Protein AF-A0A7C2V4S7-F1 (afdb_monomer_lite)

Secondary structure (DSSP, 8-state):
-------------HHHHHT------SS-EEEEEE-TTSSEEEEEETTS-EEEEETTT--EEEEE---

Structure (mmCIF, N/CA/C/O backbone):
data_AF-A0A7C2V4S7-F1
#
_entry.id   AF-A0A7C2V4S7-F1
#
loop_
_atom_site.group_PDB
_atom_site.id
_atom_site.type_symbol
_atom_site.label_atom_id
_atom_site.label_alt_id
_atom_site.label_comp_id
_atom_site.label_asym_id
_atom_site.label_entity_id
_atom_site.label_seq_id
_atom_site.pdbx_PDB_ins_code
_atom_site.Cartn_x
_atom_site.Cartn_y
_atom_site.Cartn_z
_atom_site.occupancy
_atom_site.B_iso_or_equiv
_atom_site.auth_seq_id
_atom_site.auth_comp_id
_atom_site.auth_asym_id
_atom_site.auth_atom_id
_atom_site.pdbx_PDB_model_num
ATOM 1 N N . MET A 1 1 ? -25.114 38.674 10.318 1.00 41.22 1 MET A N 1
ATOM 2 C CA . MET A 1 1 ? -23.767 38.452 9.751 1.00 41.22 1 MET A CA 1
ATOM 3 C C . MET A 1 1 ? -23.344 37.034 10.111 1.00 41.22 1 MET A C 1
ATOM 5 O O . MET A 1 1 ? -23.138 36.769 11.287 1.00 41.22 1 MET A O 1
ATOM 9 N N . LYS A 1 2 ? -23.381 36.091 9.157 1.00 43.25 2 LYS A N 1
ATOM 10 C CA . LYS A 1 2 ? -23.029 34.682 9.410 1.00 43.25 2 LYS A CA 1
ATOM 11 C C . LYS A 1 2 ? -21.510 34.576 9.544 1.00 43.25 2 LYS A C 1
ATOM 13 O O . LYS A 1 2 ? -20.792 34.997 8.643 1.00 43.25 2 LYS A O 1
ATOM 18 N N . ALA A 1 3 ? -21.051 34.053 10.677 1.00 44.03 3 ALA A N 1
ATOM 19 C CA . ALA A 1 3 ? -19.651 33.734 10.901 1.00 44.03 3 ALA A CA 1
ATOM 20 C C . ALA A 1 3 ? -19.215 32.640 9.916 1.00 44.03 3 ALA A C 1
ATOM 22 O O . ALA A 1 3 ? -19.907 31.635 9.749 1.00 44.03 3 ALA A O 1
ATOM 23 N N . LEU A 1 4 ? -18.085 32.876 9.252 1.00 47.53 4 LEU A N 1
ATOM 24 C CA . LEU A 1 4 ? -17.411 31.919 8.385 1.00 47.53 4 LEU A CA 1
ATOM 25 C C . LEU A 1 4 ? -16.971 30.736 9.261 1.00 47.53 4 LEU A C 1
ATOM 27 O O . LEU A 1 4 ? -16.108 30.898 10.127 1.00 47.53 4 LEU A O 1
ATOM 31 N N . ALA A 1 5 ? -17.590 29.568 9.084 1.00 46.66 5 ALA A N 1
ATOM 32 C CA . ALA A 1 5 ? -17.076 28.334 9.657 1.00 46.66 5 ALA A CA 1
ATOM 33 C C . ALA A 1 5 ? -15.698 28.098 9.031 1.00 46.66 5 ALA A C 1
ATOM 35 O O . ALA A 1 5 ? -15.593 27.891 7.824 1.00 46.66 5 ALA A O 1
ATOM 36 N N . LYS A 1 6 ? -14.637 28.220 9.833 1.00 47.97 6 LYS A N 1
ATOM 37 C CA . LYS A 1 6 ? -13.303 27.792 9.422 1.00 47.97 6 LYS A CA 1
ATOM 38 C C . LYS A 1 6 ? -13.394 26.295 9.159 1.00 47.97 6 LYS A C 1
ATOM 40 O O . LYS A 1 6 ? -13.676 25.532 10.077 1.00 47.97 6 LYS A O 1
ATOM 45 N N . GLU A 1 7 ? -13.209 25.901 7.908 1.00 48.16 7 GLU A N 1
ATOM 46 C CA . GLU A 1 7 ? -13.042 24.504 7.540 1.00 48.16 7 GLU A CA 1
ATOM 47 C C . GLU A 1 7 ? -11.769 24.007 8.226 1.00 48.16 7 GLU A C 1
ATOM 49 O O . GLU A 1 7 ? -10.647 24.348 7.850 1.00 48.16 7 GLU A O 1
ATOM 54 N N . GLN A 1 8 ? -11.954 23.277 9.324 1.00 47.69 8 GLN A N 1
ATOM 55 C CA . GLN A 1 8 ? -10.875 22.601 10.017 1.00 47.69 8 GLN A CA 1
ATOM 56 C C . GLN A 1 8 ? -10.369 21.509 9.066 1.00 47.69 8 GLN A C 1
ATOM 58 O O . GLN A 1 8 ? -11.062 20.519 8.825 1.00 47.69 8 GLN A O 1
ATOM 63 N N . GLN A 1 9 ? -9.179 21.707 8.493 1.00 43.88 9 GLN A N 1
ATOM 64 C CA . GLN A 1 9 ? -8.445 20.651 7.795 1.00 43.88 9 GLN A CA 1
ATOM 65 C C . GLN A 1 9 ? -8.444 19.408 8.705 1.00 43.88 9 GLN A C 1
ATOM 67 O O . GLN A 1 9 ? -8.166 19.579 9.896 1.00 43.88 9 GLN A O 1
ATOM 72 N N . PRO A 1 10 ? -8.761 18.194 8.213 1.00 48.19 10 PRO A N 1
ATOM 73 C CA . PRO A 1 10 ? -8.766 17.004 9.056 1.00 48.19 10 PRO A CA 1
ATOM 74 C C . PRO A 1 10 ? -7.389 16.850 9.708 1.00 48.19 10 PRO A C 1
ATOM 76 O O . PRO A 1 10 ? -6.394 16.560 9.043 1.00 48.19 10 PRO A O 1
ATOM 79 N N . THR A 1 11 ? -7.323 17.115 11.010 1.00 49.47 11 THR A N 1
ATOM 80 C CA . THR A 1 11 ? -6.123 16.936 11.819 1.00 49.47 11 THR A CA 1
ATOM 81 C C . THR A 1 11 ? -5.963 15.442 12.025 1.00 49.47 11 THR A C 1
ATOM 83 O O . THR A 1 11 ? -6.624 14.861 12.878 1.00 49.47 11 THR A O 1
ATOM 86 N N . ILE A 1 12 ? -5.151 14.803 11.182 1.00 65.88 12 ILE A N 1
ATOM 87 C CA . ILE A 1 12 ? -4.754 13.413 11.400 1.00 65.88 12 ILE A CA 1
ATOM 88 C C . ILE A 1 12 ? -3.949 13.397 12.700 1.00 65.88 12 ILE A C 1
ATOM 90 O O . ILE A 1 12 ? -2.932 14.089 12.795 1.00 65.88 12 ILE A O 1
ATOM 94 N N . ASP A 1 13 ? -4.422 12.652 13.698 1.00 70.25 13 ASP A N 1
ATOM 95 C CA . ASP A 1 13 ? -3.797 12.623 15.016 1.00 70.25 13 ASP A CA 1
ATOM 96 C C . ASP A 1 13 ? -2.317 12.212 14.899 1.00 70.25 13 ASP A C 1
ATOM 98 O O . ASP A 1 13 ? -1.997 11.202 14.263 1.00 70.25 13 ASP A O 1
ATOM 102 N N . PRO A 1 14 ? -1.378 12.962 15.502 1.00 62.12 14 PRO A N 1
ATOM 103 C CA . PRO A 1 14 ? 0.054 12.704 15.356 1.00 62.12 14 PRO A CA 1
ATOM 104 C C . PRO A 1 14 ? 0.479 11.337 15.912 1.00 62.12 14 PRO A C 1
ATOM 106 O O . PRO A 1 14 ? 1.483 10.783 15.468 1.00 62.12 14 PRO A O 1
ATOM 109 N N . GLU A 1 15 ? -0.303 10.744 16.817 1.00 60.03 15 GLU A N 1
ATOM 110 C CA . GLU A 1 15 ? -0.095 9.371 17.292 1.00 60.03 15 GLU A CA 1
ATOM 111 C C . GLU A 1 15 ? -0.341 8.317 16.199 1.00 60.03 15 GLU A C 1
ATOM 113 O O . G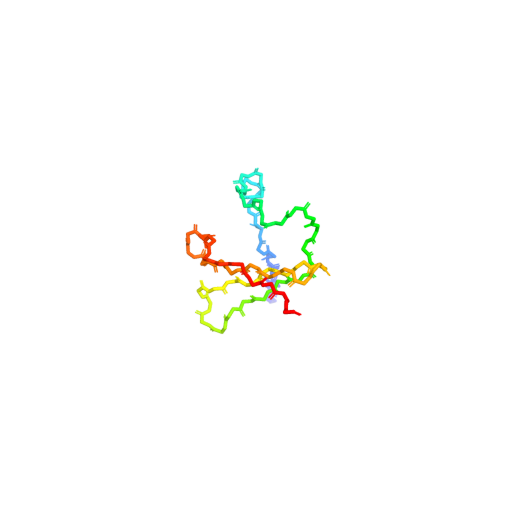LU A 1 15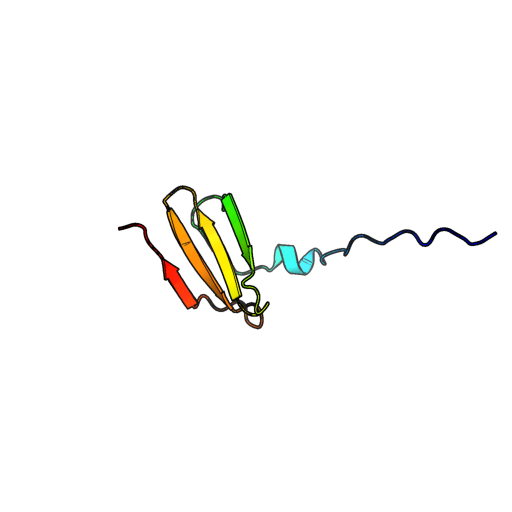 ? 0.373 7.314 16.143 1.00 60.03 15 GLU A O 1
ATOM 118 N N . ILE A 1 16 ? -1.274 8.571 15.271 1.00 61.75 16 ILE A N 1
ATOM 119 C CA . ILE A 1 16 ? -1.514 7.715 14.097 1.00 61.75 16 ILE A CA 1
ATOM 120 C C . ILE A 1 16 ? -0.298 7.752 13.163 1.00 61.75 16 ILE A C 1
ATOM 122 O O . ILE A 1 16 ? 0.093 6.726 12.605 1.00 61.75 16 ILE A O 1
ATOM 126 N N . LEU A 1 17 ? 0.338 8.920 13.020 1.00 58.78 17 LEU A N 1
ATOM 127 C CA . LEU A 1 17 ? 1.566 9.068 12.233 1.00 58.78 17 LEU A CA 1
ATOM 128 C C . LEU A 1 17 ? 2.764 8.395 12.916 1.00 58.78 17 LEU A C 1
ATOM 130 O O . LEU A 1 17 ? 3.565 7.744 12.245 1.00 58.78 17 LEU A O 1
ATOM 134 N N . ALA A 1 18 ? 2.874 8.526 14.241 1.00 56.56 18 ALA A N 1
ATOM 135 C CA . ALA A 1 18 ? 3.984 7.986 15.022 1.00 56.56 18 ALA A CA 1
ATOM 136 C C . ALA A 1 18 ? 3.959 6.453 15.127 1.00 56.56 18 ALA A C 1
ATOM 138 O O . ALA A 1 18 ? 5.019 5.831 15.186 1.00 56.56 18 ALA A O 1
ATOM 139 N N . ASN A 1 19 ? 2.770 5.842 15.119 1.00 55.34 19 ASN A N 1
ATOM 140 C CA . ASN A 1 19 ? 2.609 4.403 15.308 1.00 55.34 19 ASN A CA 1
ATOM 141 C C . ASN A 1 19 ? 2.193 3.660 14.035 1.00 55.34 19 ASN A C 1
ATOM 143 O O . ASN A 1 19 ? 1.630 2.576 14.122 1.00 55.34 19 ASN A O 1
ATOM 147 N N . CYS A 1 20 ? 2.441 4.227 12.852 1.00 57.09 20 CYS A N 1
ATOM 148 C CA . CYS A 1 20 ? 2.044 3.623 11.585 1.00 57.09 20 CYS A CA 1
ATOM 149 C C . CYS A 1 20 ? 2.974 2.428 11.259 1.00 57.09 20 CYS A C 1
ATOM 151 O O . CYS A 1 20 ? 4.108 2.639 10.817 1.00 57.09 20 CYS A O 1
ATOM 153 N N . PRO A 1 21 ? 2.552 1.156 11.442 1.00 57.62 21 PRO A N 1
ATOM 154 C CA . PRO A 1 21 ? 3.445 -0.008 11.341 1.00 57.62 21 PRO A CA 1
ATOM 155 C C . PRO A 1 21 ? 3.812 -0.366 9.888 1.00 57.62 21 PRO A C 1
ATOM 157 O O . PRO A 1 21 ? 4.519 -1.342 9.618 1.00 57.62 21 PRO A O 1
ATOM 160 N N . TRP A 1 22 ? 3.323 0.402 8.917 1.00 59.22 22 TRP A N 1
ATOM 161 C CA . TRP A 1 22 ? 3.294 0.010 7.519 1.00 59.22 22 TRP A CA 1
ATOM 162 C C . TRP A 1 22 ? 4.561 0.457 6.792 1.00 59.22 22 TRP A C 1
ATOM 164 O O . TRP A 1 22 ? 4.569 1.431 6.041 1.00 59.22 22 TRP A O 1
ATOM 174 N N . LYS A 1 23 ? 5.652 -0.308 6.940 1.00 65.50 23 LYS A N 1
ATOM 175 C CA . LYS A 1 23 ? 6.783 -0.245 5.993 1.00 65.50 23 LYS A CA 1
ATOM 176 C C . LYS A 1 23 ? 6.353 -0.819 4.640 1.00 65.50 23 LYS A C 1
ATOM 178 O O . LYS A 1 23 ? 6.617 -1.976 4.293 1.00 65.50 23 LYS A O 1
ATOM 183 N N . ALA A 1 24 ? 5.646 0.012 3.880 1.00 69.81 24 ALA A N 1
ATOM 184 C CA . ALA A 1 24 ? 5.083 -0.335 2.590 1.00 69.81 24 ALA A CA 1
ATOM 185 C C . ALA A 1 24 ? 6.162 -0.560 1.537 1.00 69.81 24 ALA A C 1
ATOM 187 O O . ALA A 1 24 ? 6.146 -1.581 0.867 1.00 69.81 24 ALA A O 1
ATOM 188 N N . HIS A 1 25 ? 7.143 0.321 1.418 1.00 75.69 25 HIS A N 1
ATOM 189 C CA . HIS A 1 25 ? 8.204 0.180 0.427 1.00 75.69 25 HIS A CA 1
ATOM 190 C C . HIS A 1 25 ? 9.562 0.462 1.057 1.00 75.69 25 HIS A C 1
ATOM 192 O O . HIS A 1 25 ? 9.661 1.143 2.073 1.00 75.69 25 HIS A O 1
ATOM 198 N N . ARG A 1 26 ? 10.619 -0.127 0.484 1.00 78.00 26 ARG A N 1
ATOM 199 C CA . ARG A 1 26 ? 11.997 0.085 0.961 1.00 78.00 26 ARG A CA 1
ATOM 200 C C . ARG A 1 26 ? 12.561 1.448 0.556 1.00 78.00 26 ARG A C 1
ATOM 202 O O . ARG A 1 26 ? 13.583 1.845 1.092 1.00 78.00 26 ARG A O 1
ATOM 209 N N . LEU A 1 27 ? 11.905 2.129 -0.378 1.00 78.12 27 LEU A N 1
ATOM 210 C CA . LEU A 1 27 ? 12.232 3.465 -0.864 1.00 78.12 27 LEU A CA 1
ATOM 211 C C . LEU A 1 27 ? 10.960 4.326 -0.897 1.00 78.12 27 LEU A C 1
ATOM 213 O O . LEU A 1 27 ? 9.871 3.761 -0.737 1.00 78.12 27 LEU A O 1
ATOM 217 N N . PRO A 1 28 ? 11.088 5.649 -1.125 1.00 80.94 28 PRO A N 1
ATOM 218 C CA . PRO A 1 28 ? 9.945 6.542 -1.247 1.00 80.94 28 PRO A CA 1
ATOM 219 C C . PRO A 1 28 ? 8.887 6.022 -2.222 1.00 80.94 28 PRO A C 1
ATOM 221 O O . PRO A 1 28 ? 9.196 5.474 -3.285 1.00 80.94 28 PRO A O 1
ATOM 224 N N . ILE A 1 29 ? 7.636 6.174 -1.801 1.00 85.62 29 ILE A N 1
ATOM 225 C CA . ILE A 1 29 ? 6.453 5.915 -2.615 1.00 85.62 29 ILE A CA 1
ATOM 226 C C . ILE A 1 29 ? 6.278 7.128 -3.517 1.00 85.62 29 ILE A C 1
ATOM 228 O O . ILE A 1 29 ? 6.343 8.257 -3.038 1.00 85.62 29 ILE A O 1
ATOM 232 N N . ASN A 1 30 ? 6.068 6.888 -4.804 1.00 87.62 30 ASN A N 1
ATOM 233 C CA . ASN A 1 30 ? 5.868 7.964 -5.767 1.00 87.62 30 ASN A CA 1
ATOM 234 C C . ASN A 1 30 ? 4.394 8.311 -5.933 1.00 87.62 30 ASN A C 1
ATOM 23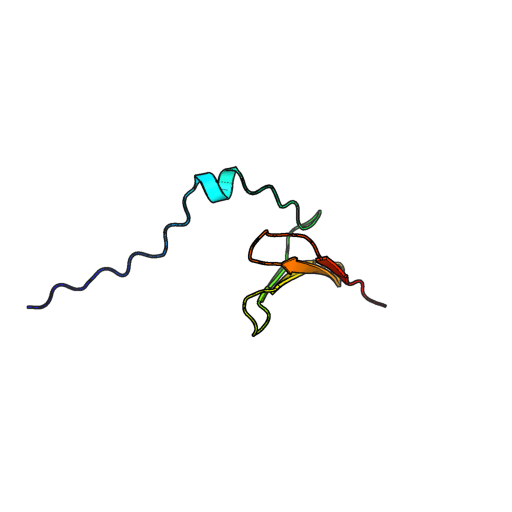6 O O . ASN A 1 30 ? 4.077 9.453 -6.241 1.00 87.62 30 ASN A O 1
ATOM 240 N N . ASP A 1 31 ? 3.517 7.318 -5.773 1.00 88.00 31 ASP A N 1
ATOM 241 C CA . ASP A 1 31 ? 2.097 7.486 -6.040 1.00 88.00 31 ASP A CA 1
ATOM 242 C C . ASP A 1 31 ? 1.227 6.580 -5.158 1.00 88.00 31 ASP A C 1
ATOM 244 O O . ASP A 1 31 ? 1.637 5.482 -4.748 1.00 88.00 31 ASP A O 1
ATOM 248 N N . LEU A 1 32 ? 0.020 7.066 -4.876 1.00 90.62 32 LEU A N 1
ATOM 249 C CA . LEU A 1 32 ? -1.014 6.412 -4.087 1.00 90.62 32 LEU A CA 1
ATOM 250 C C . LEU A 1 32 ? -2.360 6.575 -4.791 1.00 90.62 32 LEU A C 1
ATOM 252 O O . LEU A 1 32 ? -2.766 7.684 -5.122 1.00 90.62 32 LEU A O 1
ATOM 256 N N . SER A 1 33 ? -3.088 5.473 -4.962 1.00 92.38 33 SER A N 1
ATOM 257 C CA . SER A 1 33 ? -4.395 5.499 -5.620 1.00 92.38 33 SER A CA 1
ATOM 258 C C . SER A 1 33 ? -5.377 4.568 -4.926 1.00 92.38 33 SER A C 1
ATOM 260 O O . SER A 1 33 ? -5.069 3.400 -4.687 1.00 92.38 33 SER A O 1
ATOM 262 N N . PHE A 1 34 ? -6.557 5.079 -4.586 1.00 91.44 34 PHE A N 1
ATOM 263 C CA . PHE A 1 34 ? -7.643 4.253 -4.070 1.00 91.44 34 PHE A CA 1
ATOM 264 C C . PHE A 1 34 ? -8.382 3.574 -5.214 1.00 91.44 34 PHE A C 1
ATOM 266 O O . PHE A 1 34 ? -8.614 4.164 -6.270 1.00 91.44 34 PHE A O 1
ATOM 273 N N . PHE A 1 35 ?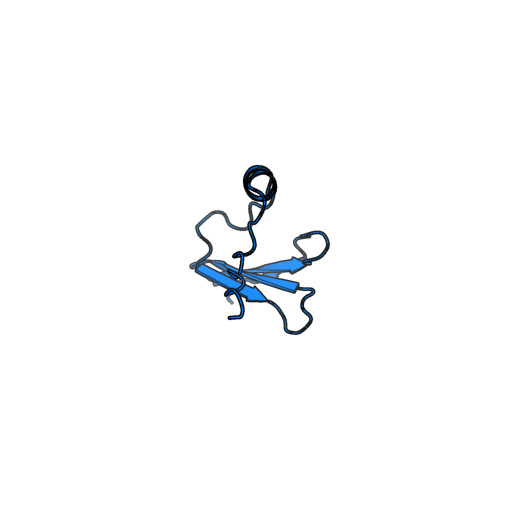 -8.806 2.340 -4.975 1.00 87.44 35 PHE A N 1
ATOM 274 C CA . PHE A 1 35 ? -9.774 1.704 -5.851 1.00 87.44 35 PHE A CA 1
ATOM 275 C C . PHE A 1 35 ? -11.131 2.413 -5.713 1.00 87.44 35 PHE A C 1
ATOM 277 O O . PHE A 1 35 ? -11.449 2.921 -4.634 1.00 87.44 35 PHE A O 1
ATOM 284 N N . PRO A 1 36 ? -11.973 2.406 -6.764 1.00 88.88 36 PRO A N 1
ATOM 285 C CA . PRO A 1 36 ? -13.313 2.997 -6.705 1.00 88.88 36 PRO A CA 1
ATOM 286 C C . PRO A 1 36 ? -14.207 2.413 -5.602 1.00 88.88 36 PRO A C 1
ATOM 288 O O . PRO A 1 36 ? -15.168 3.052 -5.187 1.00 88.88 36 PRO A O 1
ATOM 291 N N . ASP A 1 37 ? -13.896 1.204 -5.127 1.00 88.56 37 ASP A N 1
ATOM 292 C CA . ASP A 1 37 ? -14.610 0.543 -4.035 1.00 88.56 37 ASP A CA 1
ATOM 293 C C . ASP A 1 37 ? -14.291 1.111 -2.640 1.00 88.56 37 ASP A C 1
ATOM 295 O O . ASP A 1 37 ? -14.964 0.749 -1.677 1.00 88.56 37 ASP A O 1
ATOM 299 N N . GLY A 1 38 ? -13.265 1.962 -2.513 1.00 88.38 38 GLY A N 1
ATOM 300 C CA . GLY A 1 38 ? -12.800 2.539 -1.248 1.00 88.38 38 GLY A CA 1
ATOM 301 C C . GLY A 1 38 ? -12.209 1.531 -0.255 1.00 88.38 38 GLY A C 1
ATOM 302 O O . GLY A 1 38 ? -11.776 1.916 0.828 1.00 88.38 38 GLY A O 1
ATOM 303 N N . GLN A 1 39 ? -12.167 0.246 -0.605 1.00 90.94 39 GLN A N 1
ATOM 304 C CA . GLN A 1 39 ? -11.701 -0.835 0.261 1.00 90.94 39 GLN A CA 1
ATOM 305 C C . GLN A 1 39 ? -10.251 -1.211 -0.015 1.00 90.94 39 GLN A C 1
ATOM 307 O O . GLN A 1 39 ? -9.620 -1.855 0.828 1.00 90.94 39 GLN A O 1
ATOM 312 N N . HIS A 1 40 ? -9.714 -0.792 -1.160 1.00 90.56 40 HIS A N 1
ATOM 313 C CA . HIS A 1 40 ? -8.351 -1.095 -1.560 1.00 90.56 40 HIS A CA 1
ATOM 314 C C . HIS A 1 40 ? -7.541 0.166 -1.865 1.00 90.56 40 HIS A C 1
ATOM 316 O O . HIS A 1 40 ? -8.041 1.143 -2.424 1.00 90.56 40 HIS A O 1
ATOM 322 N N . LEU A 1 41 ? -6.254 0.109 -1.532 1.00 91.00 41 LEU A N 1
ATOM 323 C CA . LEU A 1 41 ? -5.268 1.147 -1.810 1.00 91.00 41 LEU A CA 1
ATOM 324 C C . LEU A 1 41 ? -4.100 0.551 -2.600 1.00 91.00 41 LEU A C 1
ATOM 326 O O . LEU A 1 41 ? -3.585 -0.516 -2.261 1.00 91.00 41 LEU A O 1
ATOM 330 N N . LEU A 1 42 ? -3.657 1.267 -3.627 1.00 91.06 42 LEU A N 1
ATOM 331 C CA . LEU A 1 42 ? -2.421 1.020 -4.356 1.00 91.06 42 LEU A CA 1
ATOM 332 C C . LEU A 1 42 ? -1.326 1.936 -3.839 1.00 91.06 42 LEU A C 1
ATOM 334 O O . LEU A 1 42 ? -1.543 3.133 -3.670 1.00 91.06 42 LEU A O 1
ATOM 338 N N . SER A 1 43 ? -0.130 1.380 -3.658 1.00 89.44 43 SER A N 1
ATOM 339 C CA . SER A 1 43 ? 1.083 2.173 -3.489 1.00 89.44 43 SER A CA 1
ATOM 340 C C . SER A 1 43 ? 2.162 1.767 -4.477 1.00 89.44 43 SER A C 1
ATOM 342 O O . SER A 1 43 ? 2.555 0.598 -4.527 1.00 89.44 43 SER A O 1
ATOM 344 N N . ALA A 1 44 ? 2.652 2.738 -5.245 1.00 89.19 44 ALA A N 1
ATOM 345 C CA . ALA A 1 44 ? 3.607 2.524 -6.324 1.00 89.19 44 ALA A CA 1
ATOM 346 C C . ALA A 1 44 ? 4.982 3.116 -5.997 1.00 89.19 44 ALA A C 1
ATOM 348 O O . ALA A 1 44 ? 5.109 4.225 -5.471 1.00 89.19 44 ALA A O 1
ATOM 349 N N . ARG A 1 45 ? 6.030 2.368 -6.342 1.00 87.00 45 ARG A N 1
ATOM 350 C CA . ARG A 1 45 ? 7.428 2.795 -6.250 1.00 87.00 45 ARG A CA 1
ATOM 351 C C . ARG A 1 45 ? 8.003 3.003 -7.655 1.00 87.00 45 ARG A C 1
ATOM 353 O O . ARG A 1 45 ? 7.579 2.367 -8.614 1.00 87.00 45 ARG A O 1
ATOM 360 N N . TRP A 1 46 ? 9.024 3.857 -7.753 1.00 81.88 46 TRP A N 1
ATOM 361 C CA . TRP A 1 46 ? 9.770 4.130 -8.991 1.00 81.88 46 TRP A CA 1
ATOM 362 C C . TRP A 1 46 ? 10.358 2.892 -9.687 1.00 81.88 46 TRP A C 1
ATOM 364 O O . TRP A 1 46 ? 10.613 2.933 -10.883 1.00 81.88 46 TRP A O 1
ATOM 374 N N . ASP A 1 47 ? 10.576 1.799 -8.952 1.00 79.81 47 ASP A N 1
ATOM 375 C CA . ASP A 1 47 ? 11.108 0.539 -9.481 1.00 79.81 47 ASP A CA 1
ATOM 376 C C . ASP A 1 47 ? 10.033 -0.318 -10.177 1.00 79.81 47 ASP A C 1
ATOM 378 O O . ASP A 1 47 ? 10.276 -1.482 -10.489 1.00 79.81 47 ASP A O 1
ATOM 382 N N . GLY A 1 48 ? 8.830 0.235 -10.367 1.00 79.56 48 GLY A N 1
ATOM 383 C CA . GLY A 1 48 ? 7.681 -0.440 -10.962 1.00 79.56 48 GLY A CA 1
ATOM 384 C C . GLY A 1 48 ? 6.944 -1.376 -10.003 1.00 79.56 48 GLY A C 1
ATOM 385 O O . GLY A 1 48 ? 5.933 -1.960 -10.387 1.00 79.56 48 GLY A O 1
ATOM 386 N N . THR A 1 49 ? 7.396 -1.526 -8.752 1.00 86.19 49 THR A N 1
ATOM 387 C CA . THR A 1 49 ? 6.691 -2.355 -7.772 1.00 86.19 49 THR A CA 1
ATOM 388 C C . THR A 1 49 ? 5.450 -1.630 -7.269 1.00 86.19 49 THR A C 1
ATOM 390 O O . THR A 1 49 ? 5.541 -0.543 -6.693 1.00 86.19 49 THR A O 1
ATOM 393 N N . VAL A 1 50 ? 4.296 -2.283 -7.384 1.00 89.81 50 VAL A N 1
ATOM 394 C CA . VAL A 1 50 ? 3.034 -1.795 -6.817 1.00 89.81 50 VAL A CA 1
A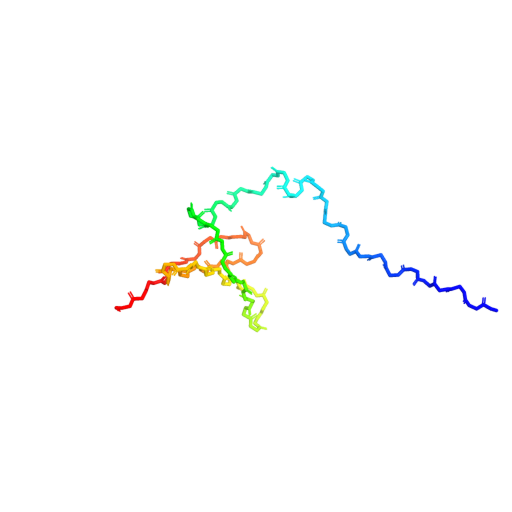TOM 395 C C . VAL A 1 50 ? 2.569 -2.752 -5.727 1.00 89.81 50 VAL A C 1
ATOM 397 O O . VAL A 1 50 ? 2.674 -3.968 -5.862 1.00 89.81 50 VAL A O 1
ATOM 400 N N . ARG A 1 51 ? 2.081 -2.224 -4.605 1.00 88.38 51 ARG A N 1
ATOM 401 C CA . ARG A 1 51 ? 1.477 -3.019 -3.529 1.00 88.38 51 ARG A CA 1
ATOM 402 C C . ARG A 1 51 ? 0.006 -2.688 -3.384 1.00 88.38 51 ARG A C 1
ATOM 404 O O . ARG A 1 51 ? -0.360 -1.520 -3.459 1.00 88.38 51 ARG A O 1
ATOM 411 N N . VAL A 1 52 ? -0.790 -3.722 -3.135 1.00 88.94 52 VAL A N 1
ATOM 412 C CA . VAL A 1 52 ? -2.220 -3.602 -2.843 1.00 88.94 52 VAL A CA 1
ATOM 413 C C . VAL A 1 52 ? -2.438 -3.797 -1.349 1.00 88.94 52 VAL A C 1
ATOM 415 O O . VAL A 1 52 ? -1.917 -4.749 -0.756 1.00 88.94 52 VAL A O 1
ATOM 418 N N . TRP A 1 53 ? -3.227 -2.911 -0.760 1.00 89.12 53 TRP A N 1
ATOM 419 C CA . TRP A 1 53 ? -3.565 -2.891 0.657 1.00 89.12 53 TRP A CA 1
ATOM 420 C C . TRP A 1 53 ? -5.075 -2.909 0.814 1.00 89.12 53 TRP A C 1
ATOM 422 O O . TRP A 1 53 ? -5.775 -2.261 0.038 1.00 89.12 53 TRP A O 1
ATOM 432 N N . LYS A 1 54 ? -5.571 -3.613 1.826 1.00 88.38 54 LYS A N 1
ATOM 433 C CA . LYS A 1 54 ? -6.958 -3.492 2.264 1.00 88.38 54 LYS A CA 1
ATOM 434 C C . LYS A 1 54 ? -7.052 -2.355 3.275 1.00 88.38 54 LYS A C 1
ATOM 436 O O . LYS A 1 54 ? -6.292 -2.333 4.231 1.00 88.38 54 LYS A O 1
ATOM 441 N N . VAL A 1 55 ? -7.961 -1.408 3.077 1.00 85.19 55 VAL A N 1
ATOM 442 C CA . VAL A 1 55 ? -8.018 -0.166 3.868 1.00 85.19 55 VAL A CA 1
ATOM 443 C C . VAL A 1 55 ? -8.441 -0.424 5.318 1.00 85.19 55 VAL A C 1
ATOM 445 O O . VAL A 1 55 ? -7.872 0.162 6.231 1.00 85.19 55 VAL A O 1
ATOM 448 N N . ASN A 1 56 ? -9.385 -1.344 5.541 1.00 83.69 56 ASN A N 1
ATOM 449 C CA . ASN A 1 56 ? -10.017 -1.537 6.854 1.00 83.69 56 ASN A CA 1
ATOM 450 C C . ASN A 1 56 ? -9.064 -2.036 7.948 1.00 83.69 56 ASN A C 1
ATOM 452 O O . ASN A 1 56 ? -9.208 -1.665 9.107 1.00 83.69 56 ASN A O 1
ATOM 456 N N . ASP A 1 57 ? -8.125 -2.907 7.591 1.00 78.56 57 ASP A N 1
ATOM 457 C CA . ASP A 1 57 ? -7.174 -3.533 8.519 1.00 78.56 57 ASP A CA 1
ATOM 458 C C . ASP A 1 57 ? -5.715 -3.271 8.106 1.00 78.56 57 ASP A C 1
ATOM 460 O O . ASP A 1 57 ? -4.777 -3.775 8.721 1.00 78.56 57 ASP A O 1
ATOM 464 N N . GLY A 1 58 ? -5.536 -2.481 7.043 1.00 74.75 58 GLY A N 1
ATOM 465 C CA . GLY A 1 58 ? -4.280 -2.183 6.375 1.00 74.75 58 GLY A CA 1
ATOM 466 C C . GLY A 1 58 ? -3.617 -3.382 5.692 1.00 74.75 58 GLY A C 1
ATOM 467 O O . GLY A 1 58 ? -2.573 -3.200 5.085 1.00 74.75 58 GLY A O 1
ATOM 468 N N . THR A 1 59 ? -4.157 -4.604 5.746 1.00 82.00 59 THR A N 1
ATOM 469 C CA . THR A 1 59 ? -3.445 -5.832 5.355 1.00 82.00 59 THR A CA 1
ATOM 470 C C . THR A 1 59 ? -2.860 -5.743 3.946 1.00 82.00 59 THR A C 1
ATOM 472 O O . THR A 1 59 ? -3.546 -5.411 2.976 1.00 82.00 59 THR A O 1
ATOM 475 N N . LYS A 1 60 ? -1.576 -6.098 3.814 1.00 82.69 60 LYS A N 1
ATOM 476 C CA . LYS A 1 60 ? -0.915 -6.214 2.510 1.00 82.69 60 LYS A CA 1
ATOM 477 C C . LYS A 1 60 ? -1.459 -7.438 1.777 1.00 82.69 60 LYS A C 1
ATOM 479 O O . LYS A 1 60 ? -1.168 -8.563 2.173 1.00 82.69 60 LYS A O 1
ATOM 484 N N . MET A 1 61 ? -2.174 -7.210 0.683 1.00 83.19 61 MET A N 1
ATOM 485 C CA . MET A 1 61 ? -2.791 -8.266 -0.119 1.00 83.19 61 MET A CA 1
ATOM 486 C C . MET A 1 61 ? -1.772 -8.893 -1.071 1.00 83.19 61 MET A C 1
ATOM 488 O O . MET A 1 61 ? -1.523 -10.095 -1.030 1.00 83.19 61 MET A O 1
ATOM 492 N N . CYS A 1 62 ? -1.138 -8.078 -1.919 1.00 82.06 62 CYS A N 1
ATOM 493 C CA . CYS A 1 62 ? -0.219 -8.584 -2.934 1.00 82.06 62 CYS A CA 1
ATOM 494 C C . CYS A 1 62 ? 0.806 -7.541 -3.397 1.00 82.06 62 CYS A C 1
ATOM 496 O O . CYS A 1 62 ? 0.742 -6.356 -3.055 1.00 82.06 62 CYS A O 1
ATOM 498 N N . VAL A 1 63 ? 1.790 -8.026 -4.158 1.00 85.50 63 VAL A N 1
ATOM 499 C CA . VAL A 1 63 ? 2.825 -7.221 -4.807 1.00 85.50 63 VAL A CA 1
ATOM 500 C C . VAL A 1 63 ? 2.744 -7.480 -6.306 1.00 85.50 63 VAL A C 1
ATOM 502 O O . VAL A 1 63 ? 2.954 -8.610 -6.740 1.00 85.50 63 VAL A O 1
ATOM 505 N N . LEU A 1 64 ? 2.469 -6.438 -7.078 1.00 82.94 64 LEU A N 1
ATOM 506 C CA . LEU A 1 64 ? 2.558 -6.445 -8.529 1.00 82.94 64 LEU A CA 1
ATOM 507 C C . LEU A 1 64 ? 3.973 -6.030 -8.927 1.00 82.94 64 LEU A C 1
ATOM 509 O O . LEU A 1 64 ? 4.544 -5.091 -8.364 1.00 82.94 64 LEU A O 1
ATOM 513 N N . ARG A 1 65 ? 4.542 -6.755 -9.885 1.00 81.62 65 ARG A N 1
ATOM 514 C CA . ARG A 1 65 ? 5.853 -6.467 -10.462 1.00 81.62 65 ARG A CA 1
ATOM 515 C C . ARG A 1 65 ? 5.697 -6.281 -11.970 1.00 81.62 65 ARG A C 1
ATOM 517 O O . ARG A 1 65 ? 4.836 -6.945 -12.549 1.00 81.62 65 ARG A O 1
ATOM 524 N N . PRO A 1 66 ? 6.499 -5.402 -12.586 1.00 72.38 66 PRO A N 1
ATOM 525 C CA . PRO A 1 66 ? 6.543 -5.288 -14.035 1.00 72.38 66 PRO A CA 1
ATOM 526 C C . PRO A 1 66 ? 7.078 -6.595 -14.646 1.00 72.38 66 PRO A C 1
ATOM 528 O O . PRO A 1 66 ? 7.827 -7.321 -13.983 1.00 72.38 66 PRO A O 1
ATOM 531 N N . ILE A 1 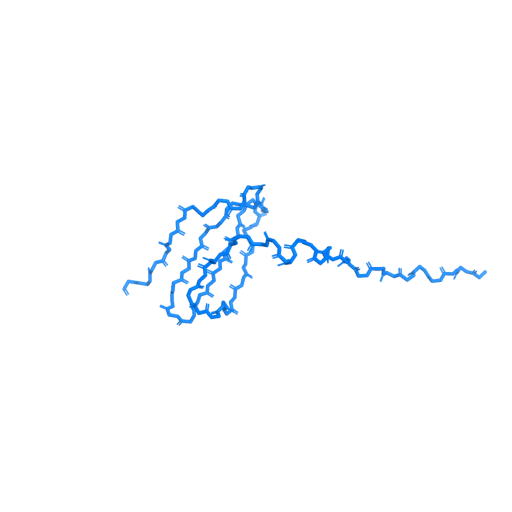67 ? 6.631 -6.892 -15.869 1.00 70.12 67 ILE A N 1
ATOM 532 C CA . ILE A 1 67 ? 7.008 -8.078 -16.661 1.00 70.12 67 ILE A CA 1
ATOM 533 C C . ILE A 1 67 ? 8.319 -7.806 -17.393 1.00 70.12 67 ILE A C 1
ATOM 535 O O . ILE A 1 67 ? 8.458 -6.677 -17.917 1.00 70.12 67 ILE A O 1
#

Radius of gyration: 16.29 Å; chains: 1; bounding box: 36×47×34 Å

Sequence (67 aa):
MKALAKEQQPTIDPEILANCPWKAHRLPINDLSFFPDGQHLLSARWDGTVRVWKVNDGTKMCVLRPI

Foldseek 3Di:
DDDDDPPDDPPPDVVCVVPVPCPPDPDDFPDKDADPVNQWIWTADPQRKIWIAGPPVRDTDDIDHDD

pLDDT: mean 73.96, std 16.03, range [41.22, 92.38]